Protein AF-A0A4Q7MG79-F1 (afdb_monomer)

Secondary structure (DSSP, 8-state):
--SSHHHHHHHHHHHHHTSS--------------------------SSHHHHHGGG-EEEEETTEEEEEEEE-SS-EE-TT--SPBEEEE-SSEEEEEETTEEEEEEEEEEETTEEEEEEGGGTEEEEEEE-

Radius of gyration: 19.21 Å; Cα contacts (8 Å, |Δi|>4): 164; chains: 1; bounding box: 48×40×42 Å

Mean predicted aligned error: 15.83 Å

Nearest PDB structures (foldseek):
  8sgx-assembly1_S  TM=5.964E-01  e=1.022E+00  Leishmania tarentolae
  5x57-assembly1_A  TM=6.754E-01  e=8.636E+00  Homo sapiens
  5kaz-assembly1_A  TM=5.555E-01  e=7.741E+00  Homo sapiens
  7cjt-assembly1_D  TM=5.003E-01  e=5.574E+00  Homo sapiens
  6bhg-assembly1_A  TM=4.155E-01  e=9.122E+00  Homo sapiens

Structure (mmCIF, N/CA/C/O backbone):
data_AF-A0A4Q7MG79-F1
#
_entry.id   AF-A0A4Q7MG79-F1
#
loop_
_atom_site.group_PDB
_atom_site.id
_atom_site.type_symbol
_atom_site.label_atom_id
_atom_site.label_alt_id
_atom_site.label_comp_id
_atom_site.label_asym_id
_atom_site.label_entity_id
_atom_site.label_seq_id
_atom_site.pdbx_PDB_ins_code
_atom_site.Cartn_x
_atom_site.Cartn_y
_atom_site.Cartn_z
_atom_site.occupancy
_atom_site.B_iso_or_equiv
_atom_site.auth_seq_id
_atom_site.auth_comp_id
_atom_site.auth_asym_id
_atom_site.auth_atom_id
_atom_site.pdbx_PDB_model_num
ATOM 1 N N . MET A 1 1 ? -23.866 24.778 -13.650 1.00 49.06 1 MET A N 1
ATOM 2 C CA . MET A 1 1 ? -22.761 25.019 -14.606 1.00 49.06 1 MET A CA 1
ATOM 3 C C . MET A 1 1 ? -21.500 25.419 -13.835 1.00 49.06 1 MET A C 1
ATOM 5 O O . MET A 1 1 ? -21.240 26.602 -13.712 1.00 49.06 1 MET A O 1
ATOM 9 N N . ILE A 1 2 ? -20.758 24.466 -13.249 1.00 49.28 2 ILE A N 1
ATOM 10 C CA . ILE A 1 2 ? -19.491 24.739 -12.515 1.00 49.28 2 ILE A CA 1
ATOM 11 C C . ILE A 1 2 ? -18.487 23.576 -12.718 1.00 49.28 2 ILE A C 1
ATOM 13 O O . ILE A 1 2 ? -17.698 23.243 -11.846 1.00 49.28 2 ILE A O 1
ATOM 17 N N . ARG A 1 3 ? -18.545 22.869 -13.857 1.00 46.69 3 ARG A N 1
ATOM 18 C CA . ARG A 1 3 ? -17.703 21.674 -14.095 1.00 46.69 3 ARG A CA 1
ATOM 19 C C . ARG A 1 3 ? -16.373 21.957 -14.795 1.00 46.69 3 ARG A C 1
ATOM 21 O O . ARG A 1 3 ? -15.530 21.076 -14.853 1.00 46.69 3 ARG A O 1
ATOM 28 N N . THR A 1 4 ? -16.161 23.170 -15.292 1.00 46.56 4 THR A N 1
ATOM 29 C CA . THR A 1 4 ? -14.988 23.501 -16.115 1.00 46.56 4 THR A CA 1
ATOM 30 C C . THR A 1 4 ? -13.851 24.165 -15.339 1.00 46.56 4 THR A C 1
ATOM 32 O O . THR A 1 4 ? -12.724 24.175 -15.822 1.00 46.56 4 THR A O 1
ATOM 35 N N . LEU A 1 5 ? -14.095 24.659 -14.118 1.00 39.34 5 LEU A N 1
ATOM 36 C CA . LEU A 1 5 ? -13.067 25.363 -13.341 1.00 39.34 5 LEU A CA 1
ATOM 37 C C . LEU A 1 5 ? -12.045 24.406 -12.697 1.00 39.34 5 LEU A C 1
ATOM 39 O O . LEU A 1 5 ? -10.873 24.747 -12.580 1.00 39.34 5 LEU A O 1
ATOM 43 N N . ALA A 1 6 ? -12.458 23.180 -12.355 1.00 46.94 6 ALA A N 1
ATOM 44 C CA . ALA A 1 6 ? -11.576 22.174 -11.753 1.00 46.94 6 ALA A CA 1
ATOM 45 C C . ALA A 1 6 ? -10.566 21.573 -12.748 1.00 46.94 6 ALA A C 1
ATOM 47 O O . ALA A 1 6 ? -9.523 21.077 -12.342 1.00 46.94 6 ALA A O 1
ATOM 48 N N . HIS A 1 7 ? -10.857 21.622 -14.052 1.00 42.12 7 HIS A N 1
ATOM 49 C CA . HIS A 1 7 ? -9.943 21.111 -15.081 1.00 42.12 7 HIS A CA 1
ATOM 50 C C . HIS A 1 7 ? -8.844 22.126 -15.421 1.00 42.12 7 HIS A C 1
ATOM 52 O O . HIS A 1 7 ? -7.749 21.734 -15.810 1.00 42.12 7 HIS A O 1
ATOM 58 N N . LEU A 1 8 ? -9.103 23.424 -15.216 1.00 42.00 8 LEU A N 1
ATOM 59 C CA . LEU A 1 8 ? -8.105 24.471 -15.439 1.00 42.00 8 LEU A CA 1
ATOM 60 C C . LEU A 1 8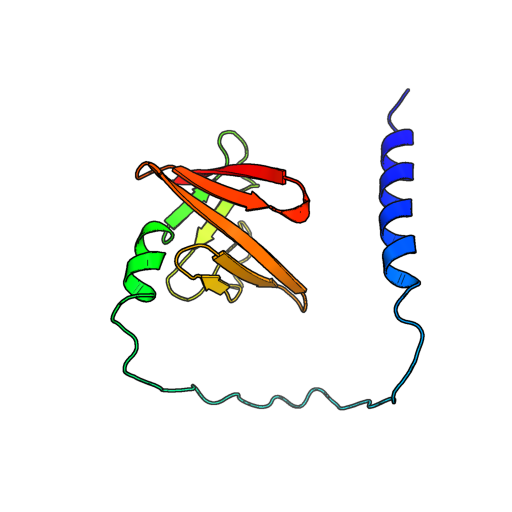 ? -7.035 24.513 -14.336 1.00 42.00 8 LEU A C 1
ATOM 62 O O . LEU A 1 8 ? -5.915 24.934 -14.601 1.00 42.00 8 LEU A O 1
ATOM 66 N N . LEU A 1 9 ? -7.360 24.051 -13.121 1.00 47.31 9 LEU A N 1
ATOM 67 C CA . LEU A 1 9 ? -6.430 24.048 -11.986 1.00 47.31 9 LEU A CA 1
ATOM 68 C C . LEU A 1 9 ? -5.444 22.863 -12.009 1.00 47.31 9 LEU A C 1
ATOM 70 O O . LEU A 1 9 ? -4.367 22.956 -11.430 1.00 47.31 9 LEU A O 1
ATOM 74 N N . LEU A 1 10 ? -5.794 21.758 -12.683 1.00 46.69 10 LEU A N 1
ATOM 75 C CA . LEU A 1 10 ? -4.919 20.582 -12.806 1.00 46.69 10 LEU A CA 1
ATOM 76 C C . LEU A 1 10 ? -3.793 20.785 -13.836 1.00 46.69 10 LEU A C 1
ATOM 78 O O . LEU A 1 10 ? -2.732 20.180 -13.715 1.00 46.69 10 LEU A O 1
ATOM 82 N N . LEU A 1 11 ? -4.002 21.651 -14.836 1.00 42.81 11 LEU A N 1
ATOM 83 C CA . LEU A 1 11 ? -3.025 21.908 -15.901 1.00 42.81 11 LEU A CA 1
ATOM 84 C C . LEU A 1 11 ? -1.878 22.837 -15.470 1.00 42.81 11 LEU A C 1
ATOM 86 O O . LEU A 1 11 ? -0.789 22.751 -16.029 1.00 42.81 11 LEU A O 1
ATOM 90 N N . THR A 1 12 ? -2.068 23.691 -14.463 1.00 49.47 12 THR A N 1
ATOM 91 C CA . THR A 1 12 ? -1.016 24.609 -13.987 1.00 49.47 12 THR A CA 1
ATOM 92 C C . THR A 1 12 ? 0.038 23.938 -13.107 1.00 49.47 12 THR A C 1
ATOM 94 O O . THR A 1 12 ? 1.175 24.400 -13.086 1.00 49.47 12 THR A O 1
ATOM 97 N N . ILE A 1 13 ? -0.285 22.829 -12.433 1.00 49.09 13 ILE A N 1
ATOM 98 C CA . ILE A 1 13 ? 0.675 22.115 -11.569 1.00 49.09 13 ILE A CA 1
ATOM 99 C C . ILE A 1 13 ? 1.744 21.392 -12.410 1.00 49.09 13 ILE A C 1
ATOM 101 O O . ILE A 1 13 ? 2.899 21.307 -12.003 1.00 49.09 13 ILE A O 1
ATOM 105 N N . VAL A 1 14 ? 1.396 20.949 -13.623 1.00 47.19 14 VAL A N 1
ATOM 106 C CA . VAL A 1 14 ? 2.324 20.226 -14.510 1.00 47.19 14 VAL A CA 1
ATOM 107 C C . VAL A 1 14 ? 3.367 21.159 -15.143 1.00 47.19 14 VAL A C 1
ATOM 109 O O . VAL A 1 14 ? 4.502 20.748 -15.361 1.00 47.19 14 VAL A O 1
ATOM 112 N N . VAL A 1 15 ? 3.038 22.431 -15.395 1.00 49.19 15 VAL A N 1
ATOM 113 C CA . VAL A 1 15 ? 3.954 23.350 -16.103 1.00 49.19 15 VAL A CA 1
ATOM 114 C C . VAL A 1 15 ? 5.078 23.879 -15.201 1.00 49.19 15 VAL A C 1
ATOM 116 O O . VAL A 1 15 ? 6.182 24.104 -15.694 1.00 49.19 15 VAL A O 1
ATOM 119 N N . LEU A 1 16 ? 4.862 24.027 -13.886 1.00 44.00 16 LEU A N 1
ATOM 120 C CA . LEU A 1 16 ? 5.925 24.509 -12.987 1.00 44.00 16 LEU A CA 1
ATOM 121 C C . LEU A 1 16 ? 6.989 23.448 -12.671 1.00 44.00 16 LEU A C 1
ATOM 123 O O . LEU A 1 16 ? 8.137 23.809 -12.435 1.00 44.00 16 LEU A O 1
ATOM 127 N N . ALA A 1 17 ? 6.654 22.156 -12.726 1.00 44.69 17 ALA A N 1
ATOM 128 C CA . ALA A 1 17 ? 7.633 21.091 -12.497 1.00 44.69 17 ALA A CA 1
ATOM 129 C C . ALA A 1 17 ? 8.581 20.870 -13.693 1.00 44.69 17 ALA A C 1
ATOM 131 O O . ALA A 1 17 ? 9.647 20.284 -13.530 1.00 44.69 17 ALA A O 1
ATOM 132 N N . CYS A 1 18 ? 8.229 21.360 -14.889 1.00 45.41 18 CYS A N 1
ATOM 133 C CA . CYS A 1 18 ? 9.062 21.210 -16.086 1.00 45.41 18 CYS A CA 1
ATOM 134 C C . CYS A 1 18 ? 10.068 22.351 -16.307 1.00 45.41 18 CYS A C 1
ATOM 136 O O . CYS A 1 18 ? 10.923 22.220 -17.180 1.00 45.41 18 CYS A O 1
ATOM 138 N N . HIS A 1 19 ? 9.997 23.465 -15.566 1.00 40.34 19 HIS A N 1
ATOM 139 C CA . HIS A 1 19 ? 10.846 24.629 -15.858 1.00 40.34 19 HIS A CA 1
ATOM 140 C C . HIS A 1 19 ? 12.214 24.604 -15.139 1.00 40.34 19 HIS A C 1
ATOM 142 O O . HIS A 1 19 ? 13.155 25.248 -15.598 1.00 40.34 19 HIS A O 1
ATOM 148 N N . GLU A 1 20 ? 12.391 23.838 -14.061 1.00 42.25 20 GLU A N 1
ATOM 149 C CA . GLU A 1 20 ? 13.603 23.958 -13.225 1.00 42.25 20 GLU A CA 1
ATOM 150 C C . GLU A 1 20 ? 14.726 22.951 -13.551 1.00 42.25 20 GLU A C 1
ATOM 152 O O . GLU A 1 20 ? 15.808 23.029 -12.977 1.00 42.25 20 GLU A O 1
ATOM 157 N N . GLN A 1 21 ? 14.547 22.053 -14.527 1.00 41.06 21 GLN A N 1
ATOM 158 C CA . GLN A 1 21 ? 15.631 21.189 -15.027 1.00 41.06 21 GLN A CA 1
ATOM 159 C C . GLN A 1 21 ? 16.151 21.673 -16.379 1.00 41.06 21 GLN A C 1
ATOM 161 O O . GLN A 1 21 ? 16.046 21.017 -17.411 1.00 41.06 21 GLN A O 1
ATOM 166 N N . GLY A 1 22 ? 16.735 22.866 -16.352 1.00 42.56 22 GLY A N 1
ATOM 167 C CA . GLY A 1 22 ? 17.386 23.482 -17.496 1.00 42.56 22 GLY A CA 1
ATOM 168 C C . GLY A 1 22 ? 18.808 23.911 -17.174 1.00 42.56 22 GLY A C 1
ATOM 169 O O . GLY A 1 22 ? 19.075 25.103 -17.200 1.00 42.56 22 GLY A O 1
ATOM 170 N N . ALA A 1 23 ? 19.711 22.968 -16.886 1.00 39.81 23 ALA A N 1
ATOM 171 C CA . ALA A 1 23 ? 21.110 23.074 -17.305 1.00 39.81 23 ALA A CA 1
ATOM 172 C C . ALA A 1 23 ? 21.913 21.809 -16.970 1.00 39.81 23 ALA A C 1
ATOM 174 O O . ALA A 1 23 ? 22.128 21.479 -15.807 1.00 39.81 23 ALA A O 1
ATOM 175 N N . ASN A 1 24 ? 22.499 21.260 -18.036 1.00 36.50 24 ASN A N 1
ATOM 176 C CA . ASN A 1 24 ? 23.842 20.685 -18.109 1.00 36.50 24 ASN A CA 1
ATOM 177 C C . ASN A 1 24 ? 23.938 19.154 -18.234 1.00 36.50 24 ASN A C 1
ATOM 179 O O . ASN A 1 24 ? 23.660 18.412 -17.300 1.00 36.50 24 ASN A O 1
ATOM 183 N N . GLY A 1 25 ? 24.465 18.719 -19.385 1.00 34.16 25 GLY A N 1
ATOM 184 C CA . GLY A 1 25 ? 25.219 17.469 -19.482 1.00 34.16 25 GLY A CA 1
ATOM 185 C C . GLY A 1 25 ? 24.626 16.369 -20.357 1.00 34.16 25 GLY A C 1
ATOM 186 O O . GLY A 1 25 ? 24.060 15.411 -19.853 1.00 34.16 25 GLY A O 1
ATOM 187 N N . THR A 1 26 ? 24.918 16.466 -21.657 1.00 34.75 26 THR A N 1
ATOM 188 C CA . THR A 1 26 ? 25.228 15.353 -22.580 1.00 34.75 26 THR A CA 1
ATOM 189 C C . THR A 1 26 ? 24.170 14.281 -22.867 1.00 34.75 26 THR A C 1
ATOM 191 O O . THR A 1 26 ? 23.952 13.331 -22.124 1.00 34.75 26 THR A O 1
ATOM 194 N N . GLU A 1 27 ? 23.639 14.403 -24.083 1.00 44.47 27 GLU A N 1
ATOM 195 C CA . GLU A 1 27 ? 23.265 13.334 -25.010 1.00 44.47 27 GLU A CA 1
ATOM 196 C C . GLU A 1 27 ? 24.015 12.006 -24.772 1.00 44.47 27 GLU A C 1
ATOM 198 O O . GLU A 1 27 ? 25.235 11.925 -24.912 1.00 44.47 27 GLU A O 1
ATOM 203 N N . SER A 1 28 ? 23.274 10.929 -24.500 1.00 37.47 28 SER A N 1
ATOM 204 C CA . SER A 1 28 ? 23.703 9.594 -24.913 1.00 37.47 28 SER A CA 1
ATOM 205 C C . SER A 1 28 ? 22.497 8.734 -25.255 1.00 37.47 28 SER A C 1
ATOM 207 O O . SER A 1 28 ? 21.791 8.179 -24.415 1.00 37.47 28 SER A O 1
ATOM 209 N N . ARG A 1 29 ? 22.258 8.664 -26.559 1.00 47.28 29 ARG A N 1
ATOM 210 C CA . ARG A 1 29 ? 21.406 7.691 -27.219 1.00 47.28 29 ARG A CA 1
ATOM 211 C C . ARG A 1 29 ? 22.100 6.332 -27.110 1.00 47.28 29 ARG A C 1
ATOM 213 O O . ARG A 1 29 ? 22.968 6.027 -27.922 1.00 47.28 29 ARG A O 1
ATOM 220 N N . ALA A 1 30 ? 21.718 5.518 -26.130 1.00 36.16 30 ALA A N 1
ATOM 221 C CA . ALA A 1 30 ? 22.143 4.125 -26.047 1.00 36.16 30 ALA A CA 1
ATOM 222 C C . ALA A 1 30 ? 20.924 3.201 -26.115 1.00 36.16 30 ALA A C 1
ATOM 224 O O . ALA A 1 30 ? 19.915 3.385 -25.442 1.00 36.16 30 ALA A O 1
ATOM 225 N N . LYS A 1 31 ? 21.034 2.260 -27.046 1.00 36.22 31 LYS A N 1
ATOM 226 C CA . LYS A 1 31 ? 20.050 1.271 -27.464 1.00 36.22 31 LYS A CA 1
ATOM 227 C C . LYS A 1 31 ? 19.583 0.424 -26.274 1.00 36.22 31 LYS A C 1
ATOM 229 O O . LYS A 1 31 ? 20.391 0.061 -25.426 1.00 36.22 31 LYS A O 1
ATOM 234 N N . HIS A 1 32 ? 18.299 0.069 -26.272 1.00 42.44 32 HIS A N 1
ATOM 235 C CA . HIS A 1 32 ? 17.777 -1.052 -25.494 1.00 42.4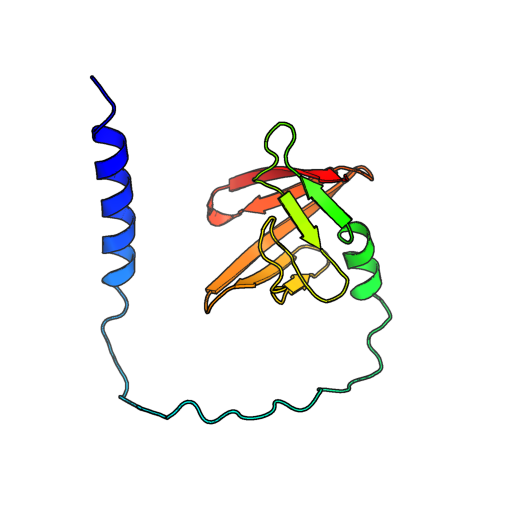4 32 HIS A CA 1
ATOM 236 C C . HIS A 1 32 ? 18.437 -2.345 -25.996 1.00 42.44 32 HIS A C 1
ATOM 238 O O . HIS A 1 32 ? 17.921 -2.992 -26.902 1.00 42.44 32 HIS A O 1
ATOM 244 N N . ASP A 1 33 ? 19.584 -2.695 -25.422 1.00 32.53 33 ASP A N 1
ATOM 245 C CA . ASP A 1 33 ? 20.060 -4.071 -25.401 1.00 32.53 33 ASP A CA 1
ATOM 246 C C . ASP A 1 33 ? 19.684 -4.658 -24.041 1.00 32.53 33 ASP A C 1
ATOM 248 O O . ASP A 1 33 ? 20.071 -4.150 -22.987 1.00 32.53 33 ASP A O 1
ATOM 252 N N . SER A 1 34 ? 18.871 -5.714 -24.087 1.00 47.47 34 SER A N 1
ATOM 253 C CA . SER A 1 34 ? 18.555 -6.593 -22.965 1.00 47.47 34 SER A CA 1
ATOM 254 C C . SER A 1 34 ? 19.837 -7.055 -22.272 1.00 47.47 34 SER A C 1
ATOM 256 O O . SER A 1 34 ? 20.453 -8.038 -22.674 1.00 47.47 34 SER A O 1
ATOM 258 N N . ALA A 1 35 ? 20.217 -6.375 -21.195 1.00 36.81 35 ALA A N 1
ATOM 259 C CA . ALA A 1 35 ? 21.144 -6.912 -20.219 1.00 36.81 35 ALA A CA 1
ATOM 260 C C . ALA A 1 35 ? 20.330 -7.683 -19.176 1.00 36.81 35 ALA A C 1
ATOM 262 O O . ALA A 1 35 ? 19.639 -7.103 -18.340 1.00 36.81 35 ALA A O 1
ATOM 263 N N . THR A 1 36 ? 20.403 -9.011 -19.255 1.00 45.00 36 THR A N 1
ATOM 264 C CA . THR A 1 36 ? 20.119 -9.928 -18.152 1.00 45.00 36 THR A CA 1
ATOM 265 C C . THR A 1 36 ? 20.826 -9.419 -16.896 1.00 45.00 36 THR A C 1
ATOM 267 O O . THR A 1 36 ? 22.045 -9.538 -16.777 1.00 45.00 36 THR A O 1
ATOM 270 N N . ILE A 1 37 ? 20.076 -8.838 -15.959 1.00 46.47 37 ILE A N 1
ATOM 271 C CA . ILE A 1 37 ? 20.588 -8.586 -14.614 1.00 46.47 37 ILE A CA 1
ATOM 272 C C . ILE A 1 37 ? 20.562 -9.935 -13.899 1.00 46.47 37 ILE A C 1
ATOM 274 O O . ILE A 1 37 ? 19.500 -10.512 -13.668 1.00 46.47 37 ILE A O 1
ATOM 278 N N . ALA A 1 38 ? 21.752 -10.472 -13.634 1.00 37.09 38 ALA A N 1
ATOM 279 C CA . ALA A 1 38 ? 21.933 -11.680 -12.843 1.00 37.09 38 ALA A CA 1
ATOM 280 C C . ALA A 1 38 ? 21.281 -11.517 -11.453 1.00 37.09 38 ALA A C 1
ATOM 282 O O . ALA A 1 38 ? 21.260 -10.402 -10.923 1.00 37.09 38 ALA A O 1
ATOM 283 N N . PRO A 1 39 ? 20.770 -12.601 -10.838 1.00 42.22 39 PRO A N 1
ATOM 284 C CA . PRO A 1 39 ? 20.228 -12.535 -9.490 1.00 42.22 39 PRO A CA 1
ATOM 285 C C . PRO A 1 39 ? 21.359 -12.148 -8.540 1.00 42.22 39 PRO A C 1
ATOM 287 O O . PRO A 1 39 ? 22.392 -12.815 -8.493 1.00 42.22 39 PRO A O 1
ATOM 290 N N . ILE A 1 40 ? 21.170 -11.064 -7.795 1.00 47.22 40 ILE A N 1
ATOM 291 C CA . ILE A 1 40 ? 22.049 -10.724 -6.683 1.00 47.22 40 ILE A CA 1
ATOM 292 C C . ILE A 1 40 ? 21.655 -11.678 -5.551 1.00 47.22 40 ILE A C 1
ATOM 294 O O . ILE A 1 40 ? 20.668 -11.449 -4.855 1.00 47.22 40 ILE A O 1
ATOM 298 N N . ASP A 1 41 ? 22.364 -12.798 -5.447 1.00 45.34 41 ASP A N 1
ATOM 299 C CA . ASP A 1 41 ? 22.304 -13.678 -4.284 1.00 45.34 41 ASP A CA 1
ATOM 300 C C . ASP A 1 41 ? 23.214 -13.077 -3.209 1.00 45.34 41 ASP A C 1
ATOM 302 O O . ASP A 1 41 ? 24.438 -13.078 -3.342 1.00 45.34 41 ASP A O 1
ATOM 306 N N . ASP A 1 42 ? 22.601 -12.527 -2.164 1.00 37.97 42 ASP A N 1
ATOM 307 C CA . ASP A 1 42 ? 23.245 -12.395 -0.862 1.00 37.97 42 ASP A CA 1
ATOM 308 C C . ASP A 1 42 ? 22.297 -12.961 0.200 1.00 37.97 42 ASP A C 1
ATOM 310 O O . ASP A 1 42 ? 21.493 -12.287 0.854 1.00 37.97 42 ASP A O 1
ATOM 314 N N . SER A 1 43 ? 22.336 -14.286 0.302 1.00 46.12 43 SER A N 1
ATOM 315 C CA . SER A 1 43 ? 21.794 -15.036 1.421 1.00 46.12 43 SER A CA 1
ATOM 316 C C . SER A 1 43 ? 22.542 -14.686 2.710 1.00 46.12 43 SER A C 1
ATOM 318 O O . SER A 1 43 ? 23.564 -15.299 2.994 1.00 46.12 43 SER A O 1
ATOM 320 N N . SER A 1 44 ? 22.003 -13.753 3.512 1.00 43.84 44 SER A N 1
ATOM 321 C CA . SER A 1 44 ? 22.061 -13.726 5.000 1.00 43.84 44 SER A CA 1
ATOM 322 C C . SER A 1 44 ? 21.231 -12.590 5.644 1.00 43.84 44 SER A C 1
ATOM 324 O O . SER A 1 44 ? 21.565 -12.091 6.714 1.00 43.84 44 SER A O 1
ATOM 326 N N . GLY A 1 45 ? 20.116 -12.174 5.032 1.00 39.97 45 GLY A N 1
ATOM 327 C CA . GLY A 1 45 ? 19.263 -11.077 5.525 1.00 39.97 45 GLY A CA 1
ATOM 328 C C . GLY A 1 45 ? 17.850 -11.481 5.957 1.00 39.97 45 GLY A C 1
ATOM 329 O O . GLY A 1 45 ? 16.924 -10.694 5.813 1.00 39.97 45 GLY A O 1
ATOM 330 N N . GLN A 1 46 ? 17.611 -12.699 6.454 1.00 45.19 46 GLN A N 1
ATOM 331 C CA . GLN A 1 46 ? 16.248 -13.106 6.856 1.00 45.19 46 GLN A CA 1
ATOM 332 C C . GLN A 1 46 ? 15.736 -12.466 8.167 1.00 45.19 46 GLN A C 1
ATOM 334 O O . GLN A 1 46 ? 14.600 -12.721 8.560 1.00 45.19 46 GLN A O 1
ATOM 339 N N . SER A 1 47 ? 16.519 -11.649 8.877 1.00 52.88 47 SER A N 1
ATOM 340 C CA . SER A 1 47 ? 16.373 -11.615 10.341 1.00 52.88 47 SER A CA 1
ATOM 341 C C . SER A 1 47 ? 15.591 -10.450 10.967 1.00 52.88 47 SER A C 1
ATOM 343 O O . SER A 1 47 ? 15.235 -10.572 12.135 1.00 52.88 47 SER A O 1
ATOM 345 N N . ALA A 1 48 ? 15.301 -9.344 10.272 1.00 47.66 48 ALA A N 1
ATOM 346 C CA . ALA A 1 48 ? 14.573 -8.218 10.889 1.00 47.66 48 ALA A CA 1
ATOM 347 C C . ALA A 1 48 ? 13.673 -7.457 9.909 1.00 47.66 48 ALA A C 1
ATOM 349 O O . ALA A 1 48 ? 12.490 -7.286 10.188 1.00 47.66 48 ALA A O 1
ATOM 350 N N . GLU A 1 49 ? 14.181 -7.089 8.731 1.00 54.66 49 GLU A N 1
ATOM 351 C CA . GLU A 1 49 ? 13.390 -6.371 7.718 1.00 54.66 49 GLU A CA 1
ATOM 352 C C . GLU A 1 49 ? 12.238 -7.234 7.198 1.00 54.66 49 GLU A C 1
ATOM 354 O O . GLU A 1 49 ? 11.091 -6.800 7.187 1.00 54.66 49 GLU A O 1
ATOM 359 N N . SER A 1 50 ? 12.504 -8.514 6.908 1.00 60.66 50 SER A N 1
ATOM 360 C CA . SER A 1 50 ? 11.462 -9.477 6.535 1.00 60.66 50 SER A CA 1
ATOM 361 C C . SER A 1 50 ? 10.385 -9.646 7.618 1.00 60.66 50 SER A C 1
ATOM 363 O O . SER A 1 50 ? 9.220 -9.853 7.28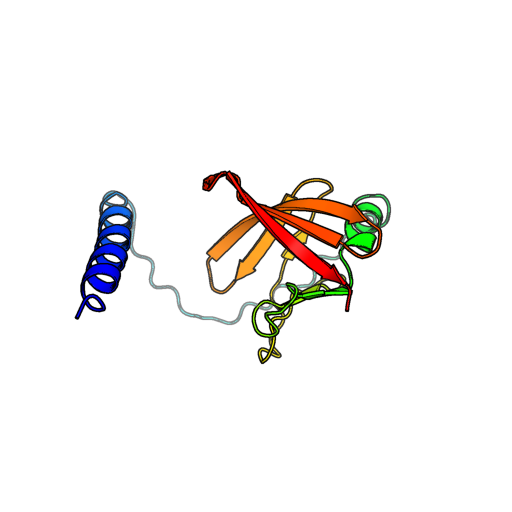9 1.00 60.66 50 SER A O 1
ATOM 365 N N . LEU A 1 51 ? 10.741 -9.567 8.906 1.00 62.66 51 LEU A N 1
ATOM 366 C CA . LEU A 1 51 ? 9.778 -9.658 10.011 1.00 62.66 51 LEU A CA 1
ATOM 367 C C . LEU A 1 51 ? 8.969 -8.368 10.171 1.00 62.66 51 LEU A C 1
ATOM 369 O O . LEU A 1 51 ? 7.763 -8.448 10.395 1.00 62.66 51 LEU A O 1
ATOM 373 N N . ALA A 1 52 ? 9.609 -7.208 10.018 1.00 71.94 52 ALA A N 1
ATOM 374 C CA . ALA A 1 52 ? 8.966 -5.902 10.123 1.00 71.94 52 ALA A CA 1
ATOM 375 C C . ALA A 1 52 ? 7.911 -5.684 9.029 1.00 71.94 52 A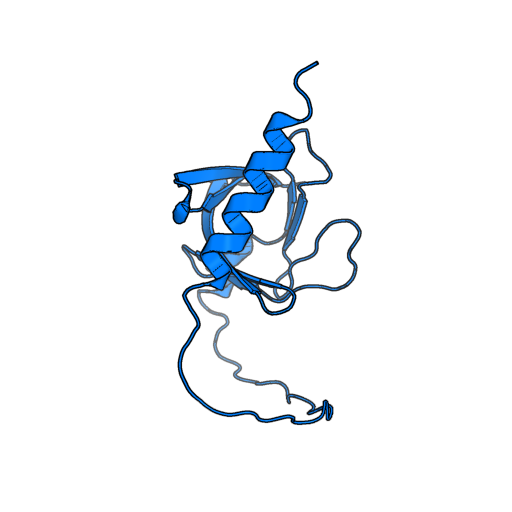LA A C 1
ATOM 377 O O . ALA A 1 52 ? 6.890 -5.059 9.291 1.00 71.94 52 ALA A O 1
ATOM 378 N N . ILE A 1 53 ? 8.116 -6.250 7.835 1.00 82.19 53 ILE A N 1
ATOM 379 C CA . ILE A 1 53 ? 7.206 -6.076 6.691 1.00 82.19 53 ILE A CA 1
ATOM 380 C C . ILE A 1 53 ? 6.138 -7.170 6.579 1.00 82.19 53 ILE A C 1
ATOM 382 O O . ILE A 1 53 ? 5.190 -7.015 5.817 1.00 82.19 53 ILE A O 1
ATOM 386 N N . ARG A 1 54 ? 6.238 -8.277 7.332 1.00 86.88 54 ARG A N 1
ATOM 387 C CA . ARG A 1 54 ? 5.209 -9.341 7.336 1.00 86.88 54 ARG A CA 1
ATOM 388 C C . ARG A 1 54 ? 3.785 -8.817 7.555 1.00 86.88 54 ARG A C 1
ATOM 390 O O . ARG A 1 54 ? 2.902 -9.291 6.846 1.00 86.88 54 ARG A O 1
ATOM 397 N N . PRO A 1 55 ? 3.541 -7.860 8.471 1.00 89.56 55 PRO A N 1
ATOM 398 C CA . PRO A 1 55 ? 2.216 -7.280 8.661 1.00 89.56 55 PRO A CA 1
ATOM 399 C C . PRO A 1 55 ? 1.652 -6.562 7.429 1.00 89.56 55 PRO A C 1
ATOM 401 O O . PRO A 1 55 ? 0.443 -6.400 7.345 1.00 89.56 55 PRO A O 1
ATOM 404 N N . LEU A 1 56 ? 2.496 -6.133 6.482 1.00 91.38 56 LEU A N 1
ATOM 405 C CA . LEU A 1 56 ? 2.062 -5.483 5.243 1.00 91.38 56 LEU A CA 1
ATOM 40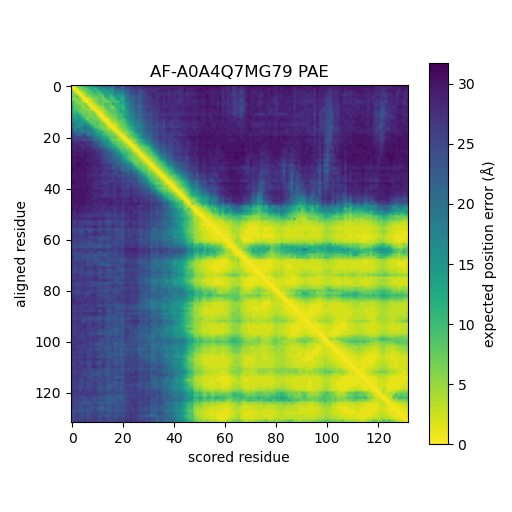6 C C . LEU A 1 56 ? 1.578 -6.476 4.184 1.00 91.38 56 LEU A C 1
ATOM 408 O O . LEU A 1 56 ? 0.891 -6.074 3.248 1.00 91.38 56 LEU A O 1
ATOM 412 N N . ILE A 1 57 ? 1.939 -7.755 4.297 1.00 93.19 57 ILE A N 1
ATOM 413 C CA . ILE A 1 57 ? 1.614 -8.756 3.282 1.00 93.19 57 ILE A CA 1
ATOM 414 C C . ILE A 1 57 ? 0.119 -9.061 3.325 1.00 93.19 57 ILE A C 1
ATOM 416 O O . ILE A 1 57 ? -0.405 -9.536 4.330 1.00 93.19 57 ILE A O 1
ATOM 420 N N . GLY A 1 58 ? -0.568 -8.811 2.214 1.00 93.88 58 GLY A N 1
ATOM 421 C CA . GLY A 1 58 ? -2.014 -8.947 2.138 1.00 93.88 58 GLY A CA 1
ATOM 422 C C . GLY A 1 58 ? -2.628 -8.122 1.019 1.00 93.88 58 GLY A C 1
ATOM 423 O O . GLY A 1 58 ? -1.939 -7.407 0.288 1.00 93.88 58 GLY A O 1
ATOM 424 N N . THR A 1 59 ? -3.947 -8.243 0.883 1.00 94.38 59 THR A N 1
ATOM 425 C CA . THR A 1 59 ? -4.734 -7.384 -0.003 1.00 94.38 59 THR A CA 1
ATOM 426 C C . THR A 1 59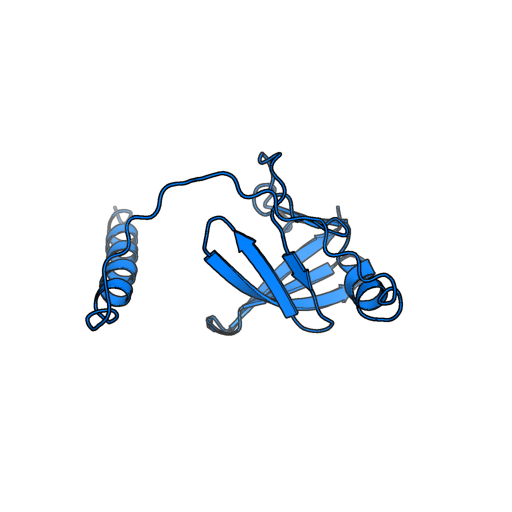 ? -5.364 -6.281 0.830 1.00 94.38 59 THR A C 1
ATOM 428 O O . THR A 1 59 ? -6.159 -6.550 1.726 1.00 94.38 59 THR A O 1
ATOM 431 N N . TRP A 1 60 ? -5.015 -5.042 0.520 1.00 95.31 60 TRP A N 1
ATOM 432 C CA . TRP A 1 60 ? -5.449 -3.846 1.224 1.00 95.31 60 TRP A CA 1
ATOM 433 C C . TRP A 1 60 ? -6.417 -3.067 0.350 1.00 95.31 60 TRP A C 1
ATOM 435 O O . TRP A 1 60 ? -6.172 -2.881 -0.840 1.00 95.31 60 TRP A O 1
ATOM 445 N N . ALA A 1 61 ? -7.526 -2.608 0.919 1.00 94.50 61 ALA A N 1
ATOM 446 C CA . ALA A 1 61 ? -8.517 -1.825 0.193 1.00 94.50 61 ALA A CA 1
ATOM 447 C C . ALA A 1 61 ? -9.071 -0.692 1.049 1.00 94.50 61 ALA A C 1
ATOM 449 O O . ALA A 1 61 ? -9.364 -0.891 2.228 1.00 94.50 61 ALA A O 1
ATOM 450 N N . MET A 1 62 ? -9.273 0.477 0.451 1.00 91.62 62 MET A N 1
ATOM 451 C CA . MET A 1 62 ? -10.053 1.525 1.098 1.00 91.62 62 MET A CA 1
ATOM 452 C C . MET A 1 62 ? -11.519 1.104 1.214 1.00 91.62 62 MET A C 1
ATOM 454 O O . MET A 1 62 ? -12.114 0.535 0.292 1.00 91.62 62 MET A O 1
ATOM 458 N N . THR A 1 63 ? -12.116 1.372 2.373 1.00 81.25 63 THR A N 1
ATOM 459 C CA . THR A 1 63 ? -13.528 1.068 2.616 1.00 81.25 63 THR A CA 1
ATOM 460 C C . THR A 1 63 ? -14.404 1.843 1.636 1.00 81.25 63 THR A C 1
ATOM 462 O O . THR A 1 63 ? -14.339 3.065 1.581 1.00 81.25 63 THR A O 1
ATOM 465 N N . GLY A 1 64 ? -15.257 1.134 0.894 1.00 73.94 64 GLY A N 1
ATOM 466 C CA . GLY A 1 64 ? -16.188 1.737 -0.067 1.00 73.94 64 GLY A CA 1
ATOM 467 C C . GLY A 1 64 ? -15.616 1.970 -1.470 1.00 73.94 64 GLY A C 1
ATOM 468 O O . GLY A 1 64 ? -16.392 2.245 -2.381 1.00 73.94 64 GLY A O 1
ATOM 469 N N . GLU A 1 65 ? -14.309 1.783 -1.685 1.00 73.94 65 GLU A N 1
ATOM 470 C CA . GLU A 1 65 ? -13.646 2.092 -2.959 1.00 73.94 65 GLU A CA 1
ATOM 471 C C . GLU A 1 65 ? -12.805 0.907 -3.454 1.00 73.94 65 GLU A C 1
ATOM 473 O O . GLU A 1 65 ? -11.621 0.762 -3.164 1.00 73.94 65 GLU A O 1
ATOM 478 N N . SER A 1 66 ? -13.426 0.015 -4.233 1.00 64.69 66 SER A N 1
ATOM 479 C CA . SER A 1 66 ? -12.772 -1.212 -4.718 1.00 64.69 66 SER A CA 1
ATOM 480 C C . SER A 1 66 ? -11.589 -0.963 -5.660 1.00 64.69 66 SER A C 1
ATOM 482 O O . SER A 1 66 ? -10.664 -1.775 -5.692 1.00 64.69 66 SER A O 1
ATOM 484 N N . HIS A 1 67 ? -11.607 0.145 -6.404 1.00 71.56 67 HIS A N 1
ATOM 485 C CA . HIS A 1 67 ? -10.531 0.546 -7.314 1.00 71.56 67 HIS A CA 1
ATOM 486 C C . HIS A 1 67 ? -9.314 1.119 -6.574 1.00 71.56 67 HIS A C 1
ATOM 488 O O . HIS A 1 67 ? -8.227 1.156 -7.139 1.00 71.56 67 HIS A O 1
ATOM 494 N N . MET A 1 68 ? -9.468 1.489 -5.298 1.00 85.38 68 MET A N 1
ATOM 495 C CA . MET A 1 68 ? -8.380 1.915 -4.417 1.00 85.38 68 MET A CA 1
ATOM 496 C C . MET A 1 68 ? -7.953 0.751 -3.521 1.00 85.38 68 MET A C 1
ATOM 498 O O . MET A 1 68 ? -8.055 0.781 -2.293 1.00 85.38 68 MET A O 1
ATOM 502 N N . SER A 1 69 ? -7.515 -0.327 -4.170 1.00 92.00 69 SER A N 1
ATOM 503 C CA . SER A 1 69 ? -6.921 -1.480 -3.501 1.00 92.00 69 SER A CA 1
ATOM 504 C C . SER A 1 69 ? -5.589 -1.855 -4.126 1.00 92.00 69 SER A C 1
ATOM 506 O O . SER A 1 69 ? -5.280 -1.442 -5.240 1.00 92.00 69 SER A O 1
ATOM 508 N N . PHE A 1 70 ? -4.787 -2.609 -3.387 1.00 92.56 70 PHE A N 1
ATOM 509 C CA . PHE A 1 70 ? -3.540 -3.188 -3.861 1.00 92.56 70 PHE A CA 1
ATOM 510 C C . PHE A 1 70 ? -3.215 -4.447 -3.055 1.00 92.56 70 PHE A C 1
ATOM 512 O O . PHE A 1 70 ? -3.702 -4.636 -1.939 1.00 92.56 70 PHE A O 1
ATOM 519 N N . ARG A 1 71 ? -2.383 -5.322 -3.614 1.00 93.75 71 ARG A N 1
ATOM 520 C CA . ARG A 1 71 ? -1.867 -6.509 -2.932 1.00 93.75 71 ARG A CA 1
ATOM 521 C C . ARG A 1 71 ? -0.362 -6.390 -2.779 1.00 93.75 71 ARG A C 1
ATOM 523 O O . ARG A 1 71 ? 0.344 -6.285 -3.778 1.00 93.75 71 ARG A O 1
ATOM 530 N N . LEU A 1 72 ? 0.123 -6.481 -1.547 1.00 93.81 72 LEU A N 1
ATOM 531 C CA . LEU A 1 72 ? 1.542 -6.657 -1.260 1.00 93.81 72 LEU A CA 1
ATOM 532 C C . LEU A 1 72 ? 1.827 -8.140 -1.044 1.00 93.81 72 LEU A C 1
ATOM 534 O O . LEU A 1 72 ? 1.217 -8.802 -0.205 1.00 93.81 72 LEU A O 1
ATOM 538 N N . SER A 1 73 ? 2.758 -8.657 -1.832 1.00 91.44 73 SER A N 1
ATOM 539 C CA . SER A 1 73 ? 3.417 -9.945 -1.620 1.00 91.44 73 SER A CA 1
ATOM 540 C C . SER A 1 73 ? 4.828 -9.706 -1.094 1.00 91.44 73 SER A C 1
ATOM 542 O O . SER A 1 73 ? 5.247 -8.560 -0.987 1.00 91.44 73 SER A O 1
ATOM 544 N N . LYS A 1 74 ? 5.575 -10.763 -0.767 1.00 87.38 74 LYS A N 1
ATOM 545 C CA . LYS A 1 74 ? 6.933 -10.630 -0.222 1.00 87.38 74 LYS A CA 1
ATOM 546 C C . LYS A 1 74 ? 7.831 -9.709 -1.066 1.00 87.38 74 LYS A C 1
ATOM 548 O O . LYS A 1 74 ? 8.546 -8.898 -0.495 1.00 87.38 74 LYS A O 1
ATOM 553 N N . ASP A 1 75 ? 7.727 -9.805 -2.392 1.00 84.56 75 ASP A N 1
ATOM 554 C CA . ASP A 1 75 ? 8.679 -9.174 -3.314 1.00 84.56 75 ASP A CA 1
ATOM 555 C C . ASP A 1 75 ? 8.000 -8.272 -4.368 1.00 84.56 75 ASP A C 1
ATOM 557 O O . ASP A 1 75 ? 8.668 -7.672 -5.208 1.00 84.56 75 ASP A O 1
ATOM 561 N N . SER A 1 76 ? 6.663 -8.182 -4.374 1.00 90.56 76 SER A N 1
ATOM 562 C CA . SER A 1 76 ? 5.929 -7.428 -5.404 1.00 90.56 76 SER A CA 1
ATOM 563 C C . SER A 1 76 ? 4.625 -6.802 -4.911 1.00 90.56 76 SER A C 1
ATOM 565 O O . SER A 1 76 ? 3.905 -7.397 -4.102 1.00 90.56 76 SER A O 1
ATOM 567 N N . LEU A 1 77 ? 4.314 -5.633 -5.465 1.00 92.00 77 LEU A N 1
ATOM 568 C CA . LEU A 1 77 ? 3.067 -4.883 -5.354 1.00 92.00 77 LEU A CA 1
ATOM 569 C C . LEU A 1 77 ? 2.202 -5.137 -6.596 1.00 92.00 77 LEU A C 1
ATOM 571 O O . LEU A 1 77 ? 2.700 -5.067 -7.713 1.00 92.00 77 LEU A O 1
ATOM 575 N N . TYR A 1 78 ? 0.906 -5.373 -6.411 1.00 91.94 78 TYR A N 1
ATOM 576 C CA . TYR A 1 78 ? -0.052 -5.562 -7.504 1.00 91.94 78 TYR A CA 1
ATOM 577 C C . TYR A 1 78 ? -1.238 -4.616 -7.347 1.00 91.94 78 TYR A C 1
ATOM 579 O O . TYR A 1 78 ? -1.810 -4.523 -6.257 1.00 91.94 78 TYR A O 1
ATOM 587 N N . TYR A 1 79 ? -1.650 -3.977 -8.439 1.00 88.31 79 TYR A N 1
ATOM 588 C CA . TYR A 1 79 ? -2.886 -3.198 -8.499 1.00 88.31 79 TYR A CA 1
ATOM 589 C C . TYR A 1 79 ? -4.013 -4.002 -9.166 1.00 88.31 79 TYR A C 1
ATOM 591 O O . TYR A 1 79 ? -3.747 -4.870 -9.997 1.00 88.31 79 TYR A O 1
ATOM 599 N N . PRO A 1 80 ? -5.286 -3.730 -8.835 1.00 84.38 80 PRO A N 1
ATOM 600 C CA . PRO A 1 80 ? -6.423 -4.320 -9.524 1.00 84.38 80 PRO A CA 1
ATOM 601 C C . PRO A 1 80 ? -6.328 -4.100 -11.035 1.00 84.38 80 PRO A C 1
ATOM 603 O O . PRO A 1 80 ? -6.117 -2.976 -11.486 1.00 84.38 80 PRO A O 1
ATOM 606 N N . ASN A 1 81 ? -6.554 -5.164 -11.806 1.00 82.25 81 ASN A N 1
ATOM 607 C CA . ASN A 1 81 ? -6.473 -5.178 -13.273 1.00 82.25 81 ASN A CA 1
ATOM 608 C C . ASN A 1 81 ? -5.063 -4.978 -13.852 1.00 82.25 81 ASN A C 1
ATOM 610 O O . ASN A 1 81 ? -4.944 -4.713 -15.047 1.00 82.25 81 ASN A O 1
ATOM 614 N N . ASN A 1 82 ? -4.016 -5.109 -13.035 1.00 80.50 82 ASN A N 1
ATOM 615 C CA . ASN A 1 82 ? -2.648 -5.215 -13.515 1.00 80.50 82 ASN A CA 1
ATOM 616 C C . ASN A 1 82 ? -2.017 -6.513 -12.996 1.00 80.50 82 ASN A C 1
ATOM 618 O O . ASN A 1 82 ? -1.841 -6.689 -11.788 1.00 80.50 82 ASN A O 1
ATOM 622 N N . ASP A 1 83 ? -1.714 -7.420 -13.922 1.00 78.38 83 ASP A N 1
ATOM 623 C CA . ASP A 1 83 ? -1.055 -8.689 -13.612 1.00 78.38 83 ASP A CA 1
ATOM 624 C C . ASP A 1 83 ? 0.466 -8.522 -13.477 1.00 78.38 83 ASP A C 1
ATOM 626 O O . ASP A 1 83 ? 1.119 -9.346 -12.827 1.00 78.38 83 ASP A O 1
ATOM 630 N N . ASP A 1 84 ? 1.021 -7.433 -14.016 1.00 85.06 84 ASP A N 1
ATOM 631 C CA . ASP A 1 84 ? 2.428 -7.096 -13.873 1.00 85.06 84 ASP A CA 1
ATOM 632 C C . ASP A 1 84 ? 2.672 -6.542 -12.464 1.00 85.06 84 ASP A C 1
ATOM 634 O O . ASP A 1 84 ? 2.138 -5.511 -12.045 1.00 85.0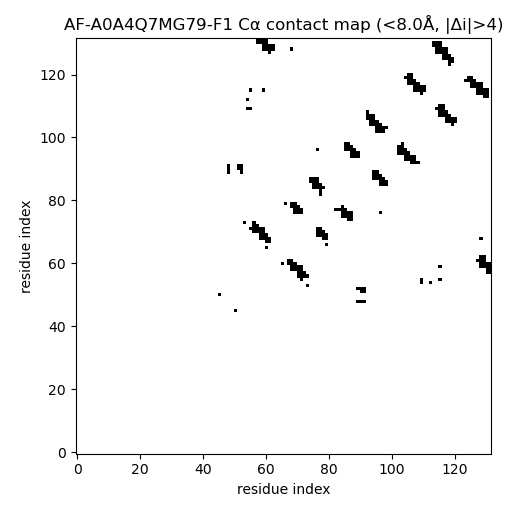6 84 ASP A O 1
ATOM 638 N N . GLY A 1 85 ? 3.466 -7.285 -11.695 1.00 87.06 85 GLY A N 1
ATOM 639 C CA . GLY A 1 85 ? 3.880 -6.883 -10.360 1.00 87.06 85 GLY A CA 1
ATOM 640 C C . GLY A 1 85 ? 4.936 -5.784 -10.419 1.00 87.06 85 GLY A C 1
ATOM 641 O O . GLY A 1 85 ? 5.922 -5.889 -11.147 1.00 87.06 85 GLY A O 1
ATOM 642 N N . PHE A 1 86 ? 4.773 -4.761 -9.588 1.00 90.19 86 PHE A N 1
ATOM 643 C CA . PHE A 1 86 ? 5.775 -3.724 -9.379 1.00 90.19 86 PHE A CA 1
ATOM 644 C C . PHE A 1 86 ? 6.709 -4.103 -8.236 1.00 90.19 86 PHE A C 1
ATOM 646 O O . PHE A 1 86 ? 6.296 -4.714 -7.245 1.00 90.19 86 PHE A O 1
ATOM 653 N N . LEU A 1 87 ? 7.973 -3.706 -8.346 1.00 91.38 87 LEU A N 1
ATOM 654 C CA . LEU A 1 87 ? 8.917 -3.853 -7.247 1.00 91.38 87 LEU A CA 1
ATOM 655 C C . LEU A 1 87 ? 8.600 -2.838 -6.150 1.00 91.38 87 LEU A C 1
ATOM 657 O O . LEU A 1 87 ? 8.201 -1.700 -6.409 1.00 91.38 87 LEU A O 1
ATOM 661 N N . TYR A 1 88 ? 8.844 -3.241 -4.911 1.00 91.44 88 TYR A N 1
ATOM 662 C CA . TYR A 1 88 ? 8.825 -2.331 -3.780 1.00 91.44 88 TYR A CA 1
ATOM 663 C C . TYR A 1 88 ? 9.913 -2.688 -2.776 1.00 91.44 88 TYR A C 1
ATOM 665 O O . TYR A 1 88 ? 10.435 -3.803 -2.762 1.00 91.44 88 TYR A O 1
ATOM 673 N N . LYS A 1 89 ? 10.244 -1.725 -1.919 1.00 90.38 89 LYS A N 1
ATOM 674 C CA . LYS A 1 89 ? 11.032 -1.953 -0.708 1.00 90.38 89 LYS A CA 1
ATOM 675 C C . LYS A 1 89 ? 10.295 -1.348 0.468 1.00 90.38 89 LYS A C 1
ATOM 677 O O . LYS A 1 89 ? 9.795 -0.234 0.364 1.00 90.38 89 LYS A O 1
ATOM 682 N N . ALA A 1 90 ? 10.234 -2.066 1.578 1.00 89.75 90 ALA A N 1
ATOM 683 C CA . ALA A 1 90 ? 9.655 -1.562 2.812 1.00 89.75 90 ALA A CA 1
ATOM 684 C C . ALA A 1 90 ? 10.668 -1.699 3.949 1.00 89.75 90 ALA A C 1
ATOM 686 O O . ALA A 1 90 ? 11.354 -2.713 4.066 1.00 89.75 90 ALA A O 1
ATOM 687 N N . THR A 1 91 ? 10.750 -0.661 4.770 1.00 89.38 91 THR A N 1
ATOM 688 C CA . THR A 1 91 ? 11.444 -0.652 6.058 1.00 89.38 91 THR A CA 1
ATOM 689 C C . THR A 1 91 ? 10.399 -0.633 7.174 1.00 89.38 91 THR A C 1
ATOM 691 O O . THR A 1 91 ? 9.203 -0.730 6.905 1.00 89.38 91 THR A O 1
ATOM 694 N N . GLN A 1 92 ? 10.823 -0.504 8.432 1.00 86.88 92 GLN A N 1
ATOM 695 C CA . GLN A 1 92 ? 9.900 -0.391 9.563 1.00 86.88 92 GLN A CA 1
ATOM 696 C C . GLN A 1 92 ? 8.982 0.842 9.480 1.00 86.88 92 GLN A C 1
ATOM 698 O O . GLN A 1 92 ? 7.852 0.772 9.954 1.00 86.88 92 GLN A O 1
ATOM 703 N N . ASP A 1 93 ? 9.450 1.935 8.870 1.00 87.31 93 ASP A N 1
ATOM 704 C CA . ASP A 1 93 ? 8.739 3.220 8.881 1.00 87.31 93 ASP A CA 1
ATOM 705 C C . ASP A 1 93 ? 8.369 3.722 7.478 1.00 87.31 93 ASP A C 1
ATOM 707 O O . ASP A 1 93 ? 7.501 4.586 7.350 1.00 87.31 93 ASP A O 1
ATOM 711 N N . SER A 1 94 ? 8.998 3.189 6.422 1.00 90.69 94 SER A N 1
ATOM 712 C CA . SER A 1 94 ? 8.811 3.644 5.040 1.00 90.69 94 SER A CA 1
ATOM 713 C C . SER A 1 94 ? 8.487 2.515 4.067 1.00 90.69 94 SER A C 1
ATOM 715 O O . SER A 1 94 ? 8.867 1.360 4.267 1.00 90.69 94 SER A O 1
ATOM 717 N N . ILE A 1 95 ? 7.793 2.856 2.985 1.00 91.56 95 ILE A N 1
ATOM 718 C CA . ILE A 1 95 ? 7.568 1.993 1.831 1.00 91.56 95 ILE A CA 1
ATOM 719 C C . ILE A 1 95 ? 7.826 2.775 0.540 1.00 91.56 95 ILE A C 1
ATOM 721 O O . ILE A 1 95 ? 7.374 3.906 0.381 1.00 91.56 95 ILE A O 1
ATOM 725 N N . HIS A 1 96 ? 8.581 2.156 -0.363 1.00 91.69 96 HIS A N 1
ATOM 726 C CA . HIS A 1 96 ? 9.076 2.725 -1.611 1.00 91.69 96 HIS A CA 1
ATOM 727 C C . HIS A 1 96 ? 8.529 1.899 -2.776 1.00 91.69 96 HIS A C 1
ATOM 729 O O . HIS A 1 96 ? 8.870 0.719 -2.907 1.00 91.69 96 HIS A O 1
ATOM 735 N N . PHE A 1 97 ? 7.682 2.494 -3.614 1.00 90.25 97 PHE A N 1
ATOM 736 C CA . PHE A 1 97 ? 7.115 1.849 -4.802 1.00 90.25 97 PHE A CA 1
ATOM 737 C C . PHE A 1 97 ? 7.859 2.282 -6.060 1.00 90.25 97 PHE A C 1
ATOM 739 O O . PHE A 1 97 ? 7.948 3.477 -6.343 1.00 90.25 97 PHE A O 1
ATOM 746 N N . TYR A 1 98 ? 8.347 1.308 -6.831 1.00 89.31 98 TYR A N 1
ATOM 747 C CA . TYR A 1 98 ? 9.042 1.531 -8.097 1.00 89.31 98 TYR A CA 1
ATOM 748 C C . TYR A 1 98 ? 8.073 1.263 -9.253 1.00 89.31 98 TYR A C 1
ATOM 750 O O . TYR A 1 98 ? 7.784 0.108 -9.565 1.00 89.31 98 TYR A O 1
ATOM 758 N N . MET A 1 99 ? 7.554 2.324 -9.871 1.00 84.88 99 MET A N 1
ATOM 759 C CA . MET A 1 99 ? 6.529 2.246 -10.918 1.00 84.88 99 MET A CA 1
ATOM 760 C C . MET A 1 99 ? 6.969 3.040 -12.146 1.00 84.88 99 MET A C 1
ATOM 762 O O . MET A 1 99 ? 7.092 4.257 -12.066 1.00 84.88 99 MET A O 1
ATOM 766 N N . ASP A 1 100 ? 7.211 2.358 -13.267 1.00 81.44 100 ASP A N 1
ATOM 767 C CA . ASP A 1 100 ? 7.435 2.947 -14.599 1.00 81.44 100 ASP A CA 1
ATOM 768 C C . ASP A 1 100 ? 8.363 4.177 -14.633 1.00 81.44 100 ASP A C 1
ATOM 770 O O . ASP A 1 100 ? 8.059 5.207 -15.229 1.00 81.44 100 ASP A O 1
ATOM 774 N N . GLY A 1 101 ? 9.521 4.074 -13.974 1.00 82.62 101 GLY A N 1
ATOM 775 C CA . GLY A 1 101 ? 10.526 5.145 -13.928 1.00 82.62 101 G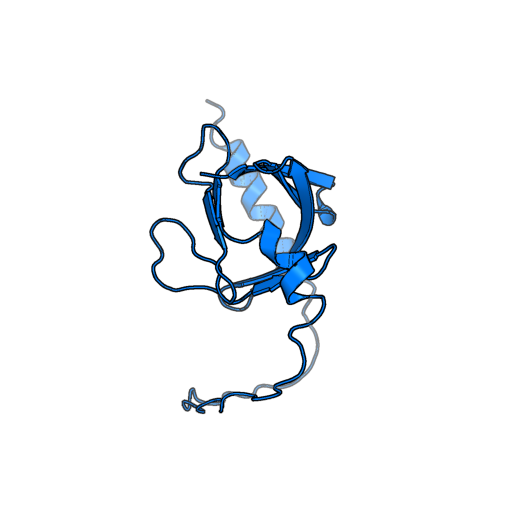LY A CA 1
ATOM 776 C C . GLY A 1 101 ? 10.315 6.188 -12.825 1.00 82.62 101 GLY A C 1
ATOM 777 O O . GLY A 1 101 ? 11.152 7.075 -12.668 1.00 82.62 101 GLY A O 1
ATOM 778 N N . TYR A 1 102 ? 9.258 6.057 -12.023 1.00 85.75 102 TYR A N 1
ATOM 779 C CA . TYR A 1 102 ? 8.988 6.875 -10.845 1.00 85.75 102 TYR A CA 1
ATOM 780 C C . TYR A 1 102 ? 9.196 6.080 -9.556 1.00 85.75 102 TYR A C 1
ATOM 782 O O . TYR A 1 102 ? 8.941 4.875 -9.485 1.00 85.75 102 TYR A O 1
ATOM 790 N N . VAL A 1 103 ? 9.627 6.789 -8.514 1.00 87.31 103 VAL A N 1
ATOM 791 C CA . VAL A 1 103 ? 9.698 6.273 -7.146 1.00 87.31 103 VAL A CA 1
ATOM 792 C C . VAL A 1 103 ? 8.720 7.071 -6.299 1.00 87.31 103 VAL A C 1
ATOM 794 O O . VAL A 1 103 ? 8.771 8.300 -6.295 1.00 87.31 103 VAL A O 1
ATOM 797 N N . ASN A 1 104 ? 7.812 6.372 -5.622 1.00 88.25 104 ASN A N 1
ATOM 798 C CA . ASN A 1 104 ? 6.898 6.979 -4.662 1.00 88.25 104 ASN A CA 1
ATOM 799 C C . ASN A 1 104 ? 7.239 6.495 -3.257 1.00 88.25 104 ASN A C 1
ATOM 801 O O . ASN A 1 104 ? 7.258 5.287 -3.011 1.00 88.25 104 ASN A O 1
ATOM 805 N N . ASP A 1 105 ? 7.460 7.451 -2.360 1.00 90.94 105 ASP A N 1
ATOM 806 C CA . ASP A 1 105 ? 7.884 7.207 -0.988 1.00 90.94 105 ASP A CA 1
ATOM 807 C C . ASP A 1 105 ? 6.757 7.561 -0.023 1.00 90.94 105 ASP A C 1
ATOM 809 O O . ASP A 1 105 ? 6.193 8.657 -0.075 1.00 90.94 105 ASP A O 1
ATOM 813 N N . PHE A 1 106 ? 6.446 6.633 0.876 1.00 92.62 106 PHE A N 1
ATOM 814 C CA . PHE A 1 106 ? 5.396 6.809 1.868 1.00 92.62 106 PHE A CA 1
ATOM 815 C C . PHE A 1 106 ? 5.850 6.345 3.244 1.00 92.62 106 PHE A C 1
ATOM 817 O O . PHE A 1 106 ? 6.573 5.356 3.367 1.00 92.62 106 PHE A O 1
ATOM 824 N N . GLY A 1 107 ? 5.360 7.010 4.287 1.00 93.75 107 GLY A N 1
ATOM 825 C CA . GLY A 1 107 ? 5.350 6.431 5.624 1.00 93.75 107 GLY A CA 1
ATOM 826 C C . GLY A 1 107 ? 4.243 5.382 5.740 1.00 93.75 107 GLY A C 1
ATOM 827 O O . GLY A 1 107 ? 3.226 5.471 5.045 1.00 93.75 107 GLY A O 1
ATOM 828 N N . TRP A 1 108 ? 4.391 4.400 6.628 1.00 93.62 108 TRP A N 1
ATOM 829 C CA . TRP A 1 108 ? 3.313 3.440 6.893 1.00 93.62 108 TRP A CA 1
ATOM 830 C C . TRP A 1 108 ? 3.216 3.034 8.359 1.00 93.62 108 TRP A C 1
ATOM 832 O O . TRP A 1 108 ? 4.198 3.072 9.097 1.00 93.62 108 TRP A O 1
ATOM 842 N N . LYS A 1 109 ? 2.008 2.646 8.790 1.00 93.88 109 LYS A N 1
ATOM 843 C CA . LYS A 1 109 ? 1.744 2.100 10.131 1.00 93.88 109 LYS A CA 1
ATOM 844 C C . LYS A 1 109 ? 0.622 1.072 10.103 1.00 93.88 109 LYS A C 1
ATOM 846 O O . LYS A 1 109 ? -0.412 1.286 9.479 1.00 93.88 109 LYS A O 1
ATOM 851 N N . ILE A 1 110 ? 0.771 -0.005 10.868 1.00 93.00 110 ILE A N 1
ATOM 852 C CA . ILE A 1 110 ? -0.329 -0.932 11.164 1.00 93.00 110 ILE A CA 1
ATOM 853 C C . ILE A 1 110 ? -1.003 -0.454 12.450 1.00 93.00 110 ILE A C 1
ATOM 855 O O . ILE A 1 110 ? -0.414 -0.495 13.529 1.00 93.00 110 ILE A O 1
ATOM 859 N N . ARG A 1 111 ? -2.228 0.068 12.329 1.00 93.56 111 ARG A N 1
ATOM 860 C CA . ARG A 1 111 ? -2.998 0.633 13.456 1.00 93.56 111 ARG A CA 1
ATOM 861 C C . ARG A 1 111 ? -3.774 -0.434 14.224 1.00 93.56 111 ARG A C 1
ATOM 863 O O . ARG A 1 111 ? -3.966 -0.314 15.429 1.00 93.56 111 ARG A O 1
ATOM 870 N N . SER A 1 112 ? -4.201 -1.471 13.518 1.00 91.94 112 SER A N 1
ATOM 871 C CA . SER A 1 112 ? -4.798 -2.701 14.039 1.00 91.94 112 SER A CA 1
ATOM 872 C C . SER A 1 112 ? -4.447 -3.835 13.081 1.00 91.94 112 SER A C 1
ATOM 874 O O . SER A 1 112 ? -4.022 -3.567 11.960 1.00 91.94 112 SER A O 1
ATOM 876 N N . ASN A 1 113 ? -4.669 -5.091 13.475 1.00 89.19 113 ASN A N 1
ATOM 877 C CA . ASN A 1 113 ? -4.356 -6.265 12.642 1.00 89.19 113 ASN A CA 1
ATOM 878 C C . ASN A 1 113 ? -4.976 -6.230 11.229 1.00 89.19 113 ASN A C 1
ATOM 880 O O . ASN A 1 113 ? -4.546 -6.970 10.354 1.00 89.19 113 ASN A O 1
ATOM 884 N N . ASP A 1 114 ? -5.986 -5.390 11.017 1.00 94.44 114 ASP A N 1
ATOM 885 C CA . ASP A 1 114 ? -6.731 -5.227 9.776 1.00 94.44 114 ASP A CA 1
ATOM 886 C C . ASP A 1 114 ? -6.754 -3.779 9.255 1.00 94.44 114 ASP A C 1
ATOM 888 O O . ASP A 1 114 ? -7.516 -3.496 8.333 1.00 94.44 114 ASP A O 1
ATOM 892 N N . THR A 1 115 ? -5.956 -2.860 9.820 1.00 95.56 115 THR A N 1
ATOM 893 C CA . THR A 1 115 ? -5.860 -1.465 9.350 1.00 95.56 115 THR A CA 1
ATOM 894 C C . THR A 1 115 ? -4.423 -1.074 9.060 1.00 95.56 115 THR A C 1
ATOM 896 O O . THR A 1 115 ? -3.609 -0.939 9.978 1.00 95.56 115 THR A O 1
ATOM 899 N N . LEU A 1 116 ? -4.161 -0.780 7.792 1.00 95.19 116 LEU A N 1
ATOM 900 C CA . LEU A 1 116 ? -2.943 -0.147 7.314 1.00 95.19 116 LEU A CA 1
ATOM 901 C C . LEU A 1 116 ? -3.196 1.345 7.099 1.00 95.19 116 LEU A C 1
ATOM 903 O O . LEU A 1 116 ? -4.154 1.737 6.440 1.00 95.19 116 LEU A O 1
ATOM 907 N N . GLU A 1 117 ? -2.321 2.177 7.637 1.00 95.00 117 GLU A N 1
ATOM 908 C CA . GLU A 1 117 ? -2.250 3.604 7.361 1.00 95.00 117 GLU A CA 1
ATOM 909 C C . GLU A 1 117 ? -1.047 3.880 6.455 1.00 95.00 117 GLU A C 1
ATOM 911 O O . GLU A 1 117 ? 0.070 3.480 6.779 1.00 95.00 117 GLU A O 1
ATOM 916 N N . ILE A 1 118 ? -1.278 4.582 5.347 1.00 93.62 118 ILE A N 1
ATOM 917 C CA . ILE A 1 118 ? -0.249 5.144 4.469 1.00 93.62 118 ILE A CA 1
ATOM 918 C C . ILE A 1 118 ? -0.204 6.655 4.694 1.00 93.62 118 ILE A C 1
ATOM 920 O O . ILE A 1 118 ? -1.240 7.324 4.672 1.00 93.62 118 ILE A O 1
ATOM 924 N N . ILE A 1 119 ? 0.994 7.182 4.921 1.00 94.19 119 ILE A N 1
ATOM 925 C CA . ILE A 1 119 ? 1.255 8.574 5.283 1.00 94.19 119 ILE A CA 1
ATOM 926 C C . ILE A 1 119 ? 2.012 9.232 4.131 1.00 94.19 119 ILE A C 1
ATOM 928 O O . ILE A 1 119 ? 3.066 8.752 3.711 1.00 94.19 119 ILE A O 1
ATOM 932 N N . VAL A 1 120 ? 1.465 10.333 3.621 1.00 91.12 120 VAL A N 1
ATOM 933 C CA . VAL A 1 120 ? 2.075 11.136 2.557 1.00 91.12 120 VAL A CA 1
ATOM 934 C C . VAL A 1 120 ? 2.551 12.449 3.165 1.00 91.12 120 VAL A C 1
ATOM 936 O O . VAL A 1 120 ? 1.770 13.394 3.305 1.00 91.12 120 VAL A O 1
ATOM 939 N N . ASP A 1 121 ? 3.831 12.503 3.534 1.00 82.50 121 ASP A N 1
ATOM 940 C CA . ASP A 1 121 ? 4.413 13.619 4.295 1.00 82.50 121 ASP A CA 1
ATOM 941 C C . ASP A 1 121 ? 4.302 14.958 3.561 1.00 82.50 121 ASP A C 1
ATOM 943 O O . ASP A 1 121 ? 3.954 15.977 4.159 1.00 82.50 121 ASP A O 1
ATOM 947 N N . THR A 1 122 ? 4.516 14.954 2.243 1.00 82.06 122 THR A N 1
ATOM 948 C CA . THR A 1 122 ? 4.446 16.162 1.403 1.00 82.06 122 THR A CA 1
ATOM 949 C C . THR A 1 122 ? 3.071 16.829 1.438 1.00 82.06 122 THR A C 1
ATOM 951 O O . THR A 1 122 ? 2.977 18.049 1.320 1.00 82.06 122 THR A O 1
ATOM 954 N N . ALA A 1 123 ? 2.011 16.043 1.630 1.00 79.31 123 ALA A N 1
ATOM 955 C CA . ALA A 1 123 ? 0.626 16.501 1.640 1.00 79.31 123 ALA A CA 1
ATOM 956 C C . ALA A 1 123 ? -0.011 16.474 3.039 1.00 79.31 123 ALA A C 1
ATOM 958 O O . ALA A 1 123 ? -1.208 16.739 3.153 1.00 79.31 123 ALA A O 1
ATOM 959 N N . GLN A 1 124 ? 0.745 16.098 4.082 1.00 85.62 124 GLN A N 1
ATOM 960 C CA . GLN A 1 124 ? 0.237 15.834 5.440 1.00 85.62 124 GLN A CA 1
ATOM 961 C C . GLN A 1 124 ? -1.054 14.993 5.436 1.00 85.62 124 GLN A C 1
ATOM 963 O O . GLN A 1 124 ? -1.987 15.225 6.205 1.00 85.62 124 GLN A O 1
ATOM 968 N N . SER A 1 125 ? -1.134 14.048 4.499 1.00 90.31 125 SER A N 1
ATOM 969 C CA . SER A 1 125 ? -2.343 13.279 4.214 1.00 90.31 125 SER A CA 1
ATOM 970 C C . SER A 1 125 ? -2.188 11.847 4.703 1.00 90.31 125 SER A C 1
ATOM 972 O O . SER A 1 125 ? -1.113 11.256 4.605 1.00 90.31 125 SER A O 1
ATOM 974 N N . HIS A 1 126 ? -3.281 11.293 5.223 1.00 93.25 126 HIS A N 1
ATOM 975 C CA . HIS A 1 126 ? -3.327 9.961 5.816 1.00 93.25 126 HIS A CA 1
ATOM 976 C C . HIS A 1 126 ? -4.416 9.140 5.134 1.00 93.25 126 HIS A C 1
ATOM 978 O O . HIS A 1 126 ? -5.573 9.558 5.062 1.00 93.25 126 HIS A O 1
ATOM 984 N N . PHE A 1 127 ? -4.043 7.959 4.664 1.00 92.50 127 PHE A N 1
ATOM 985 C CA . PHE A 1 127 ? -4.909 7.059 3.919 1.00 92.50 127 PHE A CA 1
ATOM 986 C C . PHE A 1 127 ? -5.043 5.736 4.659 1.00 92.50 127 PHE A C 1
ATOM 988 O O . PHE A 1 127 ? -4.042 5.134 5.035 1.00 92.50 127 PHE A O 1
ATOM 995 N N . TYR A 1 128 ? -6.276 5.272 4.852 1.00 93.75 128 TYR A N 1
ATOM 996 C CA . TYR A 1 128 ? -6.565 4.088 5.657 1.00 93.75 128 TYR A CA 1
ATOM 997 C C . TYR A 1 128 ? -7.106 2.961 4.786 1.00 93.75 128 TYR A C 1
ATOM 999 O O . TYR A 1 128 ? -8.144 3.098 4.138 1.00 93.75 128 TYR A O 1
ATOM 1007 N N . TYR A 1 129 ? -6.417 1.830 4.822 1.00 95.06 129 TYR A N 1
ATOM 1008 C CA . TYR A 1 129 ? -6.770 0.617 4.111 1.00 95.06 129 TYR A CA 1
ATOM 1009 C C . TYR A 1 129 ? -7.140 -0.483 5.093 1.00 95.06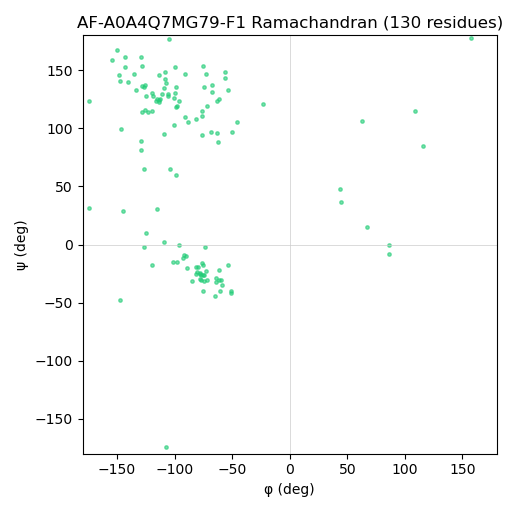 129 TYR A C 1
ATOM 1011 O O . TYR A 1 129 ? -6.565 -0.605 6.176 1.00 95.06 129 TYR A O 1
ATOM 1019 N N . ARG A 1 130 ? -8.095 -1.312 4.686 1.00 95.12 130 ARG A N 1
ATOM 1020 C CA . ARG A 1 130 ? -8.560 -2.476 5.429 1.00 95.12 130 ARG A CA 1
ATOM 1021 C C . ARG A 1 130 ? -8.064 -3.748 4.762 1.00 95.12 130 ARG A C 1
ATOM 1023 O O . ARG A 1 130 ? -8.070 -3.834 3.531 1.00 95.12 130 ARG A O 1
ATOM 1030 N N . LEU A 1 131 ? -7.633 -4.706 5.574 1.00 94.06 131 LEU A N 1
ATOM 1031 C CA . LEU A 1 131 ? -7.247 -6.028 5.089 1.00 94.06 131 LEU A CA 1
ATOM 1032 C C . LEU A 1 131 ? -8.498 -6.752 4.562 1.00 94.06 131 LEU A C 1
ATOM 1034 O O . LEU A 1 131 ? -9.534 -6.748 5.231 1.00 94.06 131 LEU A O 1
ATOM 1038 N N . LYS A 1 132 ? -8.408 -7.319 3.357 1.00 89.25 132 LYS A N 1
ATOM 1039 C CA . LYS A 1 132 ? -9.460 -8.121 2.715 1.00 89.25 132 LYS A CA 1
ATOM 1040 C C . LYS A 1 132 ? -9.258 -9.616 2.904 1.00 89.25 132 LYS A C 1
ATOM 1042 O O . LYS A 1 132 ? -8.087 -10.055 2.892 1.00 89.25 132 LYS A O 1
#

Organism: NCBI:txid661488

pLDDT: mean 71.45, std 22.46, range [32.53, 95.56]

Sequence (132 aa):
MIRTLAHLLLLTIVVLACHEQGANGTESRAKHDSATIAPIDDSSGQSAESLAIRPLIGTWAMTGESHMSFRLSKDSLYYPNNDDGFLYKATQDSIHFYMDGYVNDFGWKIRSNDTLEIIVDTAQSHFYYRLK

Foldseek 3Di:
DPPPPVVVVVVVVVVVVPPPPPDDDDDDDDDPDDDDPPDPDDPDPCDAFLVLCVLVAAKWAAPPDRQRIWGDDSAFIGGPPDPDTWGWGDGNFWIWTDDDNDIDIWGWDDPDSFWIWTADPVVRDIGIIGGD

Solvent-accessible surface area (backbone atoms only — not comparable to full-atom values): 8351 Å² total; per-residue (Å²): 144,80,78,65,65,68,60,62,61,61,58,59,63,61,58,65,71,65,64,79,83,76,84,87,82,78,91,76,94,71,77,96,67,91,72,83,76,73,83,85,82,75,94,84,68,78,81,51,58,59,60,57,42,50,83,61,52,43,40,35,28,32,86,96,36,81,86,54,33,38,33,36,51,99,68,32,36,32,46,83,97,41,90,71,63,31,48,57,52,61,53,81,53,39,38,37,40,48,51,98,95,43,76,48,76,31,37,47,46,76,80,45,103,50,30,41,37,42,32,36,77,95,70,77,40,80,45,66,26,33,62,110